Protein AF-A0A822C0V8-F1 (afdb_monomer_lite)

Sequence (165 aa):
SSKFQIILEHYISIQTTGNTDTFEVPISIYAKVCRKRLEKILQTGPKRGLKKPTFEEIELSKHTIHFPSMFGSTLEEVMAMQRTRFPEKRLPWIQTTLSEEVLKLNGAKTEGIFRVPGDLDSVNALKVKCDQWQLPSLEDAHLPASLLKLWYRELAEPLIPTMFY

Secondary structure (DSSP, 8-state):
-HHHHHHHHHHHHHHTTSTT--SS--HHHHHHHHHHHHHHHHHH--TTTTPPPPHHHHHHHHHHHHS--SSSS-HHHHHHHHTTT-TT-SS-HHHHHHHHHHHHTTTTTSTTTTTSPPPHHHHHHHHHHHHTT-----S-THHHHHHHHHHHHHSSS-SS-GGG-

pLDDT: mean 89.07, std 8.43, range [64.25, 98.62]

Foldseek 3Di:
DVVVVVVLLVVLVVLLPQPPQDPVHSSNLVSVVVNLVSVLCVVPPDPPPPDDDDPVRVVVVVVCSVQPALFLEAQVVQLVVCCVPCVPDPGRPLLVVLVVLLVVLVVVPDPCLQHDADDPVLLVVQSVQVSVVHHDDDNDSNSSNNNNVNRQVRHSAHPPHPVVD

Structure (mmCIF, N/CA/C/O backbone):
data_AF-A0A822C0V8-F1
#
_entry.id   AF-A0A822C0V8-F1
#
loop_
_atom_site.group_PDB
_atom_site.id
_atom_site.type_symbol
_atom_site.label_atom_id
_atom_site.label_alt_id
_atom_site.label_comp_id
_atom_site.label_asym_id
_atom_site.label_entity_id
_atom_site.label_seq_id
_atom_site.pdbx_PDB_ins_code
_atom_site.Cartn_x
_atom_site.Cartn_y
_atom_site.Cartn_z
_atom_site.occupancy
_atom_site.B_iso_or_equiv
_atom_site.auth_seq_id
_atom_site.auth_comp_id
_atom_site.auth_asym_id
_atom_site.auth_atom_id
_atom_site.pdbx_PDB_model_num
ATOM 1 N N . SER A 1 1 ? 13.494 20.521 -21.156 1.00 64.25 1 SER A N 1
ATOM 2 C CA . SER A 1 1 ? 13.667 20.737 -22.609 1.00 64.25 1 SER A CA 1
ATOM 3 C C . SER A 1 1 ? 12.893 19.657 -23.343 1.00 64.25 1 SER A C 1
ATOM 5 O O . SER A 1 1 ? 13.158 18.489 -23.088 1.00 64.25 1 SER A O 1
ATOM 7 N N . SER A 1 2 ? 11.940 20.017 -24.207 1.00 69.12 2 SER A N 1
ATOM 8 C CA . SER A 1 2 ? 11.088 19.063 -24.945 1.00 69.12 2 SER A CA 1
ATOM 9 C C . SER A 1 2 ? 11.893 18.079 -25.806 1.00 69.12 2 SER A C 1
ATOM 11 O O . SER A 1 2 ? 11.552 16.906 -25.889 1.00 69.12 2 SER A O 1
ATOM 13 N N . LYS A 1 3 ? 13.032 18.516 -26.362 1.00 77.44 3 LYS A N 1
ATOM 14 C CA . LYS A 1 3 ? 13.948 17.651 -27.126 1.00 77.44 3 LYS A CA 1
ATOM 15 C C . LYS A 1 3 ? 14.553 16.525 -26.280 1.00 77.44 3 LYS A C 1
ATOM 17 O O . LYS A 1 3 ? 14.687 15.410 -26.762 1.00 77.44 3 LYS A O 1
ATOM 22 N N . PHE A 1 4 ? 14.897 16.805 -25.020 1.00 78.56 4 PHE A N 1
ATOM 23 C CA . PHE A 1 4 ? 15.463 15.796 -24.117 1.00 78.56 4 PHE A CA 1
ATOM 24 C C . PHE A 1 4 ? 14.431 14.726 -23.743 1.00 78.56 4 PHE A C 1
ATOM 26 O O . PHE A 1 4 ? 14.767 13.549 -23.695 1.00 78.56 4 PHE A O 1
ATOM 33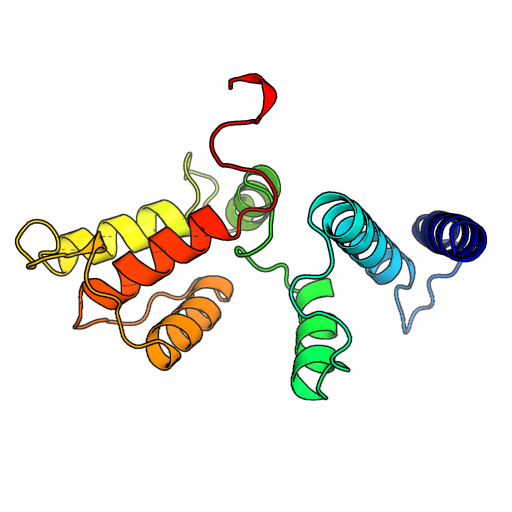 N N . GLN A 1 5 ? 13.175 15.129 -23.533 1.00 78.00 5 GLN A N 1
ATOM 34 C CA . GLN A 1 5 ? 12.084 14.201 -23.237 1.00 78.00 5 GLN A CA 1
ATOM 35 C C . GLN A 1 5 ? 11.868 13.200 -24.380 1.00 78.00 5 GLN A C 1
ATOM 37 O O . GLN A 1 5 ? 11.858 12.001 -24.130 1.00 78.00 5 GLN A O 1
ATOM 42 N N . ILE A 1 6 ? 11.784 13.679 -25.626 1.00 81.81 6 ILE A N 1
ATOM 43 C CA . ILE A 1 6 ? 11.590 12.821 -26.808 1.00 81.81 6 ILE A CA 1
ATOM 44 C C . ILE A 1 6 ? 12.739 11.815 -26.955 1.00 81.81 6 ILE A C 1
ATOM 46 O O . ILE A 1 6 ? 12.509 10.635 -27.211 1.00 81.81 6 ILE A O 1
ATOM 50 N N . ILE A 1 7 ? 13.983 12.266 -26.761 1.00 85.75 7 ILE A N 1
ATOM 51 C CA . ILE A 1 7 ? 15.164 11.393 -26.821 1.00 85.75 7 ILE A CA 1
ATOM 52 C C . ILE A 1 7 ? 15.101 10.322 -25.727 1.00 85.75 7 ILE A C 1
ATOM 54 O O . ILE A 1 7 ? 15.368 9.153 -25.997 1.00 85.75 7 ILE A O 1
ATOM 58 N N . LEU A 1 8 ? 14.733 10.709 -24.503 1.00 83.12 8 LEU A N 1
ATOM 59 C CA . LEU A 1 8 ? 14.639 9.796 -23.368 1.00 83.12 8 LEU A CA 1
ATOM 60 C C . LEU A 1 8 ? 13.537 8.746 -23.566 1.00 83.12 8 LEU A C 1
ATOM 62 O O . LEU A 1 8 ? 13.788 7.560 -23.361 1.00 83.12 8 LEU A O 1
ATOM 66 N N . GLU A 1 9 ? 12.341 9.159 -23.989 1.00 83.88 9 GLU A N 1
ATOM 67 C CA . GLU A 1 9 ? 11.224 8.253 -24.285 1.00 83.88 9 GLU A CA 1
ATOM 68 C C . GLU A 1 9 ? 11.586 7.265 -25.397 1.00 83.88 9 GLU A C 1
ATOM 70 O O . GLU A 1 9 ? 11.377 6.059 -25.249 1.00 83.88 9 GLU A O 1
ATOM 75 N N . HIS A 1 10 ? 12.192 7.756 -26.483 1.00 85.19 10 HIS A N 1
ATOM 76 C CA . HIS A 1 10 ? 12.639 6.918 -27.590 1.00 85.19 10 HIS A CA 1
ATOM 77 C C . HIS A 1 10 ? 13.697 5.901 -27.148 1.00 85.19 10 HIS A C 1
ATOM 79 O O . HIS A 1 10 ? 13.578 4.713 -27.451 1.00 85.19 10 HIS A O 1
ATOM 85 N N . TYR A 1 11 ? 14.695 6.348 -26.379 1.00 84.50 11 TYR A N 1
ATOM 86 C CA . TYR A 1 11 ? 15.733 5.474 -25.845 1.00 84.50 11 TYR A CA 1
ATOM 87 C C . TYR A 1 11 ? 15.139 4.374 -24.960 1.00 84.50 11 TYR A C 1
ATOM 89 O O . TYR A 1 11 ? 15.406 3.198 -25.190 1.00 84.50 11 TYR A O 1
ATOM 97 N N . ILE A 1 12 ? 14.287 4.732 -23.993 1.00 83.56 12 ILE A N 1
ATOM 98 C CA . ILE A 1 12 ? 13.641 3.753 -23.109 1.00 83.56 12 ILE A CA 1
ATOM 99 C C . ILE A 1 12 ? 12.803 2.767 -23.929 1.00 83.56 12 ILE A C 1
ATOM 101 O O . ILE A 1 12 ? 12.871 1.565 -23.680 1.00 83.56 12 ILE A O 1
ATOM 105 N N . SER A 1 13 ? 12.054 3.255 -24.921 1.00 82.62 13 SER A N 1
ATOM 106 C CA . SER A 1 13 ? 11.199 2.429 -25.778 1.00 82.62 13 SER A CA 1
ATOM 107 C C . SER A 1 13 ? 11.989 1.340 -26.509 1.00 82.62 13 SER A C 1
ATOM 109 O O . SER A 1 13 ? 11.632 0.164 -26.411 1.00 82.62 13 SER A O 1
ATOM 111 N N . ILE A 1 14 ? 13.118 1.688 -27.140 1.00 84.12 14 ILE A N 1
ATOM 112 C CA . I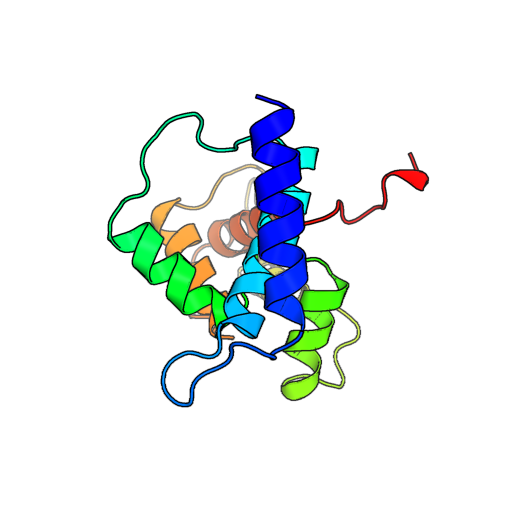LE A 1 14 ? 13.986 0.720 -27.837 1.00 84.12 14 ILE A CA 1
ATOM 113 C C . ILE A 1 14 ? 14.429 -0.405 -26.894 1.00 84.12 14 ILE A C 1
ATOM 115 O O . ILE A 1 14 ? 14.368 -1.585 -27.246 1.00 84.12 14 ILE A O 1
ATOM 119 N N . GLN A 1 15 ? 14.824 -0.042 -25.674 1.00 81.50 15 GLN A N 1
ATOM 120 C CA . GLN A 1 15 ? 15.372 -0.974 -24.688 1.00 81.50 15 GLN A CA 1
ATOM 121 C C . GLN A 1 15 ? 14.311 -1.920 -24.094 1.00 81.50 15 GLN A C 1
ATOM 123 O O . GLN A 1 15 ? 14.659 -2.920 -23.478 1.00 81.50 15 GLN A O 1
ATOM 128 N N . THR A 1 16 ? 13.008 -1.674 -24.297 1.00 80.25 16 THR A N 1
ATOM 129 C CA . THR A 1 16 ? 11.949 -2.572 -23.788 1.00 80.25 16 THR A CA 1
ATOM 130 C C . THR A 1 16 ? 11.840 -3.909 -24.529 1.00 80.25 16 THR A C 1
ATOM 132 O O . THR A 1 16 ? 11.219 -4.839 -24.006 1.00 80.25 16 THR A O 1
ATOM 135 N N . THR A 1 17 ? 12.430 -4.010 -25.723 1.00 76.19 17 THR A N 1
ATOM 136 C CA . THR A 1 17 ? 12.307 -5.165 -26.631 1.00 76.19 17 THR A CA 1
ATOM 137 C C . THR A 1 17 ? 13.168 -6.369 -26.239 1.00 76.19 17 THR A C 1
ATOM 139 O O . THR A 1 17 ? 12.952 -7.452 -26.771 1.00 76.19 17 THR A O 1
ATOM 142 N N . GLY A 1 18 ? 14.100 -6.216 -25.289 1.00 72.50 18 GLY A N 1
ATOM 143 C CA . GLY A 1 18 ? 14.956 -7.310 -24.804 1.00 72.50 18 GLY A CA 1
ATOM 144 C C . GLY A 1 18 ? 16.190 -7.593 -25.659 1.00 72.50 18 GLY A C 1
ATOM 145 O O . GLY A 1 18 ? 17.034 -8.382 -25.256 1.00 72.50 18 GLY A O 1
ATOM 146 N N . ASN A 1 19 ? 16.356 -6.909 -26.796 1.00 75.00 19 ASN A N 1
ATOM 147 C CA . ASN A 1 19 ? 17.497 -7.103 -27.704 1.00 75.00 19 ASN A CA 1
ATOM 148 C C . ASN A 1 19 ? 18.867 -6.768 -27.081 1.00 75.00 19 ASN A C 1
ATOM 150 O O . ASN A 1 19 ? 19.901 -7.110 -27.646 1.00 75.00 19 ASN A O 1
ATOM 154 N N . THR A 1 20 ? 18.876 -6.068 -25.951 1.00 77.94 20 THR A N 1
ATOM 155 C CA . THR A 1 20 ? 20.067 -5.626 -25.214 1.00 77.94 20 THR A CA 1
ATOM 156 C C . THR A 1 20 ? 20.201 -6.301 -23.852 1.00 77.94 20 THR A C 1
ATOM 158 O O . THR A 1 20 ? 21.102 -5.950 -23.090 1.00 77.94 20 THR A O 1
ATOM 161 N N . ASP A 1 21 ? 19.325 -7.255 -23.530 1.00 80.00 21 ASP A N 1
ATOM 162 C CA . ASP A 1 21 ? 19.397 -7.978 -22.267 1.00 80.00 21 ASP A CA 1
ATOM 163 C C . ASP A 1 21 ? 20.680 -8.810 -22.221 1.00 80.00 21 ASP A C 1
ATOM 165 O O . ASP A 1 21 ? 21.005 -9.553 -23.149 1.00 80.00 21 ASP A O 1
ATOM 169 N N . THR A 1 22 ? 21.418 -8.690 -21.122 1.00 79.06 22 THR A N 1
ATOM 170 C CA . THR A 1 22 ? 22.565 -9.550 -20.834 1.00 79.06 22 THR A CA 1
ATOM 171 C C . THR A 1 22 ? 22.186 -10.552 -19.750 1.00 79.06 22 THR A C 1
ATOM 173 O O . THR A 1 22 ? 21.232 -10.345 -18.999 1.00 79.06 22 THR A O 1
ATOM 176 N N . PHE A 1 23 ? 22.951 -11.642 -19.632 1.00 69.44 23 PHE A N 1
ATOM 177 C CA . PHE A 1 23 ? 22.753 -12.628 -18.560 1.00 69.44 23 PHE A CA 1
ATOM 178 C C . PHE A 1 23 ? 22.870 -12.020 -17.152 1.00 69.44 23 PHE A C 1
ATOM 180 O O . PHE A 1 23 ? 22.273 -12.540 -16.215 1.00 69.44 23 PHE A O 1
ATOM 187 N N . GLU A 1 24 ? 23.613 -10.921 -17.002 1.00 73.50 24 GLU A N 1
ATOM 188 C CA . GLU A 1 24 ? 23.825 -10.248 -15.718 1.00 73.50 24 GLU A CA 1
ATOM 189 C C . GLU A 1 24 ? 22.794 -9.145 -15.440 1.00 73.50 24 GLU A C 1
ATOM 191 O O . GLU A 1 24 ? 22.469 -8.892 -14.281 1.00 73.50 24 GLU A O 1
ATOM 196 N N . VAL A 1 25 ? 22.272 -8.478 -16.479 1.00 77.00 25 VAL A N 1
ATOM 197 C CA . VAL A 1 25 ? 21.362 -7.337 -16.326 1.00 77.00 25 VAL A CA 1
ATOM 198 C C . VAL A 1 25 ? 20.227 -7.408 -17.357 1.00 77.00 25 VAL A C 1
ATOM 200 O O . VAL A 1 25 ? 20.445 -7.133 -18.540 1.00 77.00 25 VAL A O 1
ATOM 203 N N . PRO A 1 26 ? 18.984 -7.694 -16.928 1.00 80.75 26 PRO A N 1
ATOM 204 C CA . PRO A 1 26 ? 17.826 -7.696 -17.817 1.00 80.75 26 PRO A CA 1
ATOM 205 C C . PRO A 1 26 ? 17.338 -6.259 -18.064 1.00 80.75 26 PRO A C 1
ATOM 207 O O . PRO A 1 26 ? 16.361 -5.805 -17.459 1.00 80.75 26 PRO A O 1
ATOM 210 N N . ILE A 1 27 ? 18.044 -5.519 -18.928 1.00 84.62 27 ILE A N 1
ATOM 211 C CA . ILE A 1 27 ? 17.811 -4.097 -19.250 1.00 84.62 27 ILE A CA 1
ATOM 212 C C . ILE A 1 27 ? 16.342 -3.820 -19.597 1.00 84.62 27 ILE A C 1
ATOM 214 O O . ILE A 1 27 ? 15.788 -2.795 -19.193 1.00 84.62 27 ILE A O 1
ATOM 218 N N . SER A 1 28 ? 15.670 -4.745 -20.273 1.00 85.00 28 SER A N 1
ATOM 219 C CA . SER A 1 28 ? 14.275 -4.626 -20.681 1.00 85.00 28 SER A CA 1
ATOM 220 C C . SER A 1 28 ? 13.303 -4.502 -19.512 1.00 85.00 28 SER A C 1
ATOM 222 O O . SER A 1 28 ? 12.311 -3.776 -19.618 1.00 85.00 28 SER A O 1
ATOM 224 N N . ILE A 1 29 ? 13.584 -5.146 -18.375 1.00 84.12 29 ILE A N 1
ATOM 225 C CA . ILE A 1 29 ? 12.768 -5.032 -17.160 1.00 84.12 29 ILE A CA 1
ATOM 226 C C . ILE A 1 29 ? 12.896 -3.615 -16.596 1.00 84.12 29 ILE A C 1
ATOM 228 O O . ILE A 1 29 ? 11.884 -2.955 -16.345 1.00 84.12 29 ILE A O 1
ATOM 232 N N . TYR A 1 30 ? 14.129 -3.113 -16.484 1.00 86.50 30 TYR A N 1
ATOM 233 C CA . TYR A 1 30 ? 14.393 -1.740 -16.056 1.00 86.50 30 TYR A CA 1
ATOM 234 C C . TYR A 1 30 ? 13.717 -0.739 -16.994 1.00 86.50 30 TYR A C 1
ATOM 236 O O . TYR A 1 30 ? 13.007 0.151 -16.530 1.00 86.50 30 TYR A O 1
ATOM 244 N N . ALA A 1 31 ? 13.865 -0.912 -18.309 1.00 86.94 31 ALA A N 1
ATOM 245 C CA . ALA A 1 31 ? 13.265 -0.041 -19.312 1.00 86.94 31 ALA A CA 1
ATOM 246 C C . ALA A 1 31 ? 11.732 -0.006 -19.202 1.00 86.94 31 ALA A C 1
ATOM 248 O O . ALA A 1 31 ? 11.140 1.074 -19.199 1.00 86.94 31 ALA A O 1
ATOM 249 N N . LYS A 1 32 ? 11.076 -1.162 -19.031 1.00 85.50 32 LYS A N 1
ATOM 250 C CA . LYS A 1 32 ? 9.615 -1.247 -18.851 1.00 85.50 32 LYS A CA 1
ATOM 251 C C . LYS A 1 32 ? 9.148 -0.495 -17.605 1.00 85.50 32 LYS A C 1
ATOM 253 O O . LYS A 1 32 ? 8.175 0.256 -17.682 1.00 85.50 32 LYS A O 1
ATOM 258 N N . VAL A 1 33 ? 9.836 -0.662 -16.474 1.00 84.94 33 VAL A N 1
ATOM 259 C CA . VAL A 1 33 ? 9.484 0.031 -15.224 1.00 84.94 33 VAL A CA 1
ATOM 260 C C . VAL A 1 33 ? 9.759 1.533 -15.327 1.00 84.94 33 VAL A C 1
ATOM 262 O O . VAL A 1 33 ? 8.909 2.341 -14.950 1.00 84.94 33 VAL A O 1
ATOM 265 N N . CYS A 1 34 ? 10.907 1.928 -15.882 1.00 87.50 34 CYS A N 1
ATOM 266 C CA . CYS A 1 34 ? 11.262 3.329 -16.104 1.00 87.50 34 CYS A CA 1
ATOM 267 C C . CYS A 1 34 ? 10.259 4.033 -17.021 1.00 87.50 34 CYS A C 1
ATOM 269 O O . CYS A 1 34 ? 9.867 5.156 -16.714 1.00 87.50 34 CYS A O 1
ATOM 271 N N . ARG A 1 35 ? 9.792 3.369 -18.087 1.00 87.19 35 ARG A N 1
ATOM 272 C CA . ARG A 1 35 ? 8.758 3.904 -18.982 1.00 87.19 35 ARG A CA 1
ATOM 273 C C . ARG A 1 35 ? 7.479 4.243 -18.222 1.00 87.19 35 ARG A C 1
ATOM 275 O O . ARG A 1 35 ? 7.034 5.383 -18.270 1.00 87.19 35 ARG A O 1
ATOM 282 N N . LYS A 1 36 ? 6.947 3.287 -17.454 1.00 83.19 36 LYS A N 1
ATOM 283 C CA . LYS A 1 36 ? 5.735 3.492 -16.642 1.00 83.19 36 LYS A CA 1
ATOM 284 C C . LYS A 1 36 ? 5.897 4.632 -15.635 1.00 83.19 36 LYS A C 1
ATOM 286 O O . LYS A 1 36 ? 5.020 5.479 -15.483 1.00 83.19 36 LYS A O 1
ATOM 291 N N . ARG A 1 37 ? 7.035 4.675 -14.933 1.00 85.50 37 ARG A N 1
ATOM 292 C CA . ARG A 1 37 ? 7.329 5.743 -13.963 1.00 85.50 37 ARG A CA 1
ATOM 293 C C . ARG A 1 37 ? 7.427 7.109 -14.641 1.00 85.50 37 ARG A C 1
ATOM 295 O O . ARG A 1 37 ? 6.936 8.085 -14.080 1.00 85.50 37 ARG A O 1
ATOM 302 N N . LEU A 1 38 ? 8.034 7.173 -15.826 1.00 85.06 38 LEU A N 1
ATOM 303 C CA . LEU A 1 38 ? 8.132 8.394 -16.618 1.00 85.06 38 LEU A CA 1
ATOM 304 C C . LEU A 1 38 ? 6.745 8.880 -17.053 1.00 85.06 38 LEU A C 1
ATOM 306 O O . LEU A 1 38 ? 6.416 10.026 -16.772 1.00 85.06 38 LEU A O 1
ATOM 310 N N . GLU A 1 39 ? 5.915 8.009 -17.637 1.00 83.69 39 GLU A N 1
ATOM 311 C CA . GLU A 1 39 ? 4.525 8.315 -18.021 1.00 83.69 39 GLU A CA 1
ATOM 312 C C . GLU A 1 39 ? 3.741 8.911 -16.839 1.00 83.69 39 GLU A C 1
ATOM 314 O O . GLU A 1 39 ? 3.115 9.964 -16.963 1.00 83.69 39 GLU A O 1
ATOM 319 N N . LYS A 1 40 ? 3.869 8.309 -15.650 1.00 78.25 40 LYS A N 1
ATOM 320 C CA . LYS A 1 40 ? 3.229 8.810 -14.428 1.00 78.25 40 LYS A CA 1
ATOM 321 C C . LYS A 1 40 ? 3.739 10.193 -14.012 1.00 78.25 40 LYS A C 1
ATOM 323 O O . LYS A 1 40 ? 2.943 11.070 -13.687 1.00 78.25 40 LYS A O 1
ATOM 328 N N . ILE A 1 41 ? 5.056 10.410 -14.015 1.00 81.75 41 ILE A N 1
ATOM 329 C CA . ILE A 1 41 ? 5.654 11.708 -13.654 1.00 81.75 41 ILE A CA 1
ATOM 330 C C . ILE A 1 41 ? 5.238 12.801 -14.644 1.00 81.75 41 ILE A C 1
ATOM 332 O O . ILE A 1 41 ? 5.031 13.939 -14.228 1.00 81.75 41 ILE A O 1
ATOM 336 N N . LEU A 1 42 ? 5.087 12.469 -15.928 1.00 82.56 42 LEU A N 1
ATOM 337 C CA . LEU A 1 42 ? 4.617 13.409 -16.945 1.00 82.56 42 LEU A CA 1
ATOM 338 C C . LEU A 1 42 ? 3.170 13.854 -16.699 1.00 82.56 42 LEU A C 1
ATOM 340 O O . LEU A 1 42 ? 2.843 15.004 -16.978 1.00 82.56 42 LEU A O 1
ATOM 344 N N . GLN A 1 43 ? 2.329 12.986 -16.132 1.00 78.38 43 GLN A N 1
ATOM 345 C CA . GLN A 1 43 ? 0.948 13.323 -15.777 1.00 78.38 43 GLN A CA 1
ATOM 346 C C . GLN A 1 43 ? 0.843 14.073 -14.442 1.00 78.38 43 GLN A C 1
ATOM 348 O O . GLN A 1 43 ? 0.135 15.072 -14.347 1.00 78.38 43 GLN A O 1
ATOM 353 N N . THR A 1 44 ? 1.532 13.606 -13.395 1.00 75.81 44 THR A N 1
ATOM 354 C CA . THR A 1 44 ? 1.358 14.141 -12.029 1.00 75.81 44 THR A CA 1
ATOM 355 C C . THR A 1 44 ? 2.347 15.242 -11.655 1.00 75.81 44 THR A C 1
ATOM 357 O O . THR A 1 44 ? 2.233 15.838 -10.586 1.00 75.81 44 THR A O 1
ATOM 360 N N . GLY A 1 45 ? 3.365 15.471 -12.483 1.00 75.44 45 GLY A N 1
ATOM 361 C CA . GLY A 1 45 ? 4.499 16.324 -12.153 1.00 75.44 45 GLY A CA 1
ATOM 362 C C . GLY A 1 45 ? 5.450 15.714 -11.106 1.00 75.44 45 GLY A C 1
ATOM 363 O O . GLY A 1 45 ? 5.184 14.656 -10.517 1.00 75.44 45 GLY A O 1
ATOM 364 N N . PRO A 1 46 ? 6.604 16.365 -10.863 1.00 70.62 46 PRO A N 1
ATOM 365 C CA . PRO A 1 46 ? 7.611 15.885 -9.923 1.00 70.62 46 PRO A CA 1
ATOM 366 C C . PRO A 1 46 ? 7.153 16.071 -8.470 1.00 70.62 46 PRO A C 1
ATOM 368 O O . PRO A 1 46 ? 7.209 17.170 -7.922 1.00 70.62 46 PRO A O 1
ATOM 371 N N . LYS A 1 47 ? 6.787 14.973 -7.797 1.00 66.50 47 LYS A N 1
ATOM 372 C CA . LYS A 1 47 ? 6.318 14.996 -6.395 1.00 66.50 47 LYS A CA 1
ATOM 373 C C . LYS A 1 47 ? 7.337 15.542 -5.378 1.00 66.50 47 LYS A C 1
ATOM 375 O O . LYS A 1 47 ? 6.943 15.921 -4.283 1.00 66.50 47 LYS A O 1
ATOM 380 N N . ARG A 1 48 ? 8.640 15.554 -5.700 1.00 65.75 48 ARG A N 1
ATOM 381 C CA . ARG A 1 48 ? 9.733 15.946 -4.776 1.00 65.75 48 ARG A CA 1
ATOM 382 C C . ARG A 1 48 ? 10.601 17.106 -5.275 1.00 65.75 48 ARG A C 1
ATOM 384 O O . ARG A 1 48 ? 11.670 17.358 -4.717 1.00 65.75 48 ARG A O 1
ATOM 391 N N . GLY A 1 49 ? 10.150 17.821 -6.307 1.00 68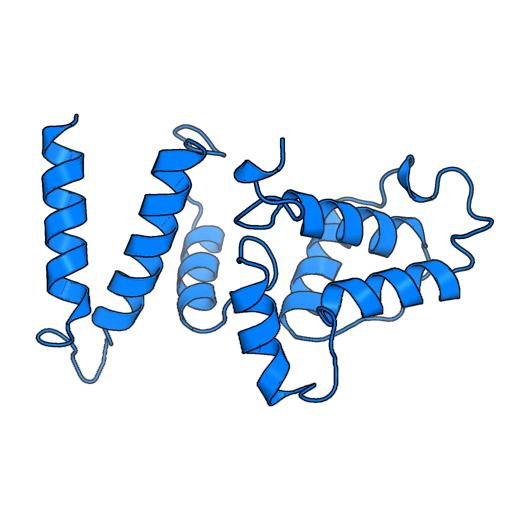.75 49 GLY A N 1
ATOM 392 C CA . GLY A 1 49 ? 10.908 18.932 -6.886 1.00 68.75 49 GLY A CA 1
ATOM 393 C C . GLY A 1 49 ? 12.302 18.509 -7.371 1.00 68.75 49 GLY A C 1
ATOM 394 O O . GLY A 1 49 ? 12.474 17.415 -7.900 1.00 68.75 49 GLY A O 1
ATOM 395 N N . LEU A 1 50 ? 13.302 19.376 -7.187 1.00 74.88 50 LEU A N 1
ATOM 396 C CA . LEU A 1 50 ? 14.676 19.195 -7.687 1.00 74.88 50 LEU A CA 1
ATOM 397 C C . LEU A 1 50 ? 15.617 18.464 -6.707 1.00 74.88 50 LEU A C 1
ATOM 399 O O . LEU A 1 50 ? 16.836 18.479 -6.890 1.00 74.88 50 LEU A O 1
ATOM 403 N N . LYS A 1 51 ? 15.088 17.852 -5.638 1.00 81.06 51 LYS A N 1
ATOM 404 C CA . LYS A 1 51 ? 15.920 17.170 -4.637 1.00 81.06 51 LYS A CA 1
ATOM 405 C C . LYS A 1 51 ? 16.536 15.904 -5.244 1.00 81.06 51 LYS A C 1
ATOM 407 O O . LYS A 1 51 ? 15.824 15.067 -5.792 1.00 81.06 51 LYS A O 1
ATOM 412 N N . LYS A 1 52 ? 17.860 15.761 -5.125 1.00 83.81 52 LYS A N 1
ATOM 413 C CA . LYS A 1 52 ? 18.572 14.553 -5.568 1.00 83.81 52 LYS A CA 1
ATOM 414 C C . LYS A 1 52 ? 18.134 13.340 -4.729 1.00 83.81 52 LYS A C 1
ATOM 416 O O . LYS A 1 52 ? 17.952 13.509 -3.520 1.00 83.81 52 LYS A O 1
ATOM 421 N N . PRO A 1 53 ? 17.982 12.152 -5.343 1.00 83.50 53 PRO A N 1
ATOM 422 C CA . PRO A 1 53 ? 17.629 10.941 -4.614 1.00 83.50 53 PRO A CA 1
ATOM 423 C C . PRO A 1 53 ? 18.740 10.546 -3.636 1.00 83.50 53 PRO A C 1
ATOM 425 O O . PRO A 1 53 ? 19.927 10.702 -3.940 1.00 83.50 53 PRO A O 1
ATOM 428 N N . THR A 1 54 ? 18.357 10.048 -2.462 1.00 86.81 54 THR A N 1
ATOM 429 C CA . THR A 1 54 ? 19.299 9.486 -1.484 1.00 86.81 54 THR A CA 1
ATOM 430 C C . THR A 1 54 ? 19.752 8.087 -1.907 1.00 86.81 54 THR A C 1
ATOM 432 O O . THR A 1 54 ? 19.143 7.451 -2.767 1.00 86.81 54 THR A O 1
ATOM 435 N N . PHE A 1 55 ? 20.827 7.582 -1.295 1.00 87.00 55 PHE A N 1
ATOM 436 C CA . PHE A 1 55 ? 21.295 6.216 -1.545 1.00 87.00 55 PHE A CA 1
ATOM 437 C C . PHE A 1 55 ? 20.207 5.173 -1.243 1.00 87.00 55 PHE A C 1
ATOM 439 O O . PHE A 1 55 ? 19.938 4.301 -2.063 1.00 87.00 55 PHE A O 1
ATOM 446 N N . GLU A 1 56 ? 19.513 5.324 -0.116 1.00 80.44 56 GLU A N 1
ATOM 447 C CA . GLU A 1 56 ? 18.399 4.457 0.287 1.00 80.44 56 GLU A CA 1
ATOM 448 C C . GLU A 1 56 ? 17.263 4.450 -0.745 1.00 80.44 56 GLU A C 1
ATOM 450 O O . GLU A 1 56 ? 16.706 3.400 -1.058 1.00 80.44 56 GLU A O 1
ATOM 455 N N . GLU A 1 57 ? 16.945 5.606 -1.331 1.00 77.81 57 GLU A N 1
ATOM 456 C CA . GLU A 1 57 ? 15.918 5.724 -2.371 1.00 77.81 57 GLU A CA 1
ATOM 457 C C . GLU A 1 57 ? 16.334 5.044 -3.676 1.00 77.81 57 GLU A C 1
ATOM 459 O O . GLU A 1 57 ? 15.496 4.456 -4.363 1.00 77.81 57 GLU A O 1
ATOM 464 N N . ILE A 1 58 ? 17.621 5.105 -4.021 1.00 85.94 58 ILE A N 1
ATOM 465 C CA . ILE A 1 58 ? 18.168 4.405 -5.186 1.00 85.94 58 ILE A CA 1
ATOM 466 C C . ILE A 1 58 ? 18.061 2.893 -4.979 1.00 85.94 58 ILE A C 1
ATOM 468 O O . ILE A 1 58 ? 17.572 2.195 -5.868 1.00 85.94 58 ILE A O 1
ATOM 472 N N . GLU A 1 59 ? 18.457 2.392 -3.811 1.00 85.75 59 GLU A N 1
ATOM 473 C CA . GLU A 1 59 ? 18.370 0.964 -3.496 1.00 85.75 59 GLU A CA 1
ATOM 474 C C . GLU A 1 59 ? 16.915 0.479 -3.452 1.00 85.75 59 GLU A C 1
ATOM 476 O O . GLU A 1 59 ? 16.577 -0.527 -4.080 1.00 85.75 59 GLU A O 1
ATOM 481 N N . LEU A 1 60 ? 16.006 1.247 -2.842 1.00 81.31 60 LEU A N 1
ATOM 482 C CA . LEU A 1 60 ? 14.572 0.951 -2.865 1.00 81.31 60 LEU A CA 1
ATOM 483 C C . LEU A 1 60 ? 14.009 0.956 -4.297 1.00 81.31 60 LEU A C 1
ATOM 485 O O . LEU A 1 60 ? 13.204 0.099 -4.670 1.00 81.31 60 LEU A O 1
ATOM 489 N N . SER A 1 61 ? 14.442 1.903 -5.130 1.00 82.81 61 SER A N 1
ATOM 490 C CA . SER A 1 61 ? 14.036 1.990 -6.534 1.00 82.81 61 SER A CA 1
ATOM 491 C C . SER A 1 61 ? 14.475 0.760 -7.331 1.00 82.81 61 SER A C 1
ATOM 493 O O . SER A 1 61 ? 13.678 0.250 -8.114 1.00 82.81 61 SER A O 1
ATOM 495 N N . LYS A 1 62 ? 15.695 0.254 -7.105 1.00 84.94 62 LYS A N 1
ATOM 496 C CA . LYS A 1 62 ? 16.184 -0.994 -7.715 1.00 84.94 62 LYS A CA 1
ATOM 497 C C . LYS A 1 62 ? 15.395 -2.203 -7.223 1.00 84.94 62 LYS A C 1
ATOM 499 O O . LYS A 1 62 ? 14.959 -3.014 -8.032 1.00 84.94 62 LYS A O 1
ATOM 504 N N . HIS A 1 63 ? 15.158 -2.299 -5.916 1.00 84.56 63 HIS A N 1
ATOM 505 C CA . HIS A 1 63 ? 14.395 -3.397 -5.328 1.00 84.56 63 HIS A CA 1
ATOM 506 C C . HIS A 1 63 ? 12.974 -3.470 -5.910 1.00 84.56 63 HIS A C 1
ATOM 508 O O . HIS A 1 63 ? 12.508 -4.527 -6.329 1.00 84.56 63 HIS A O 1
AT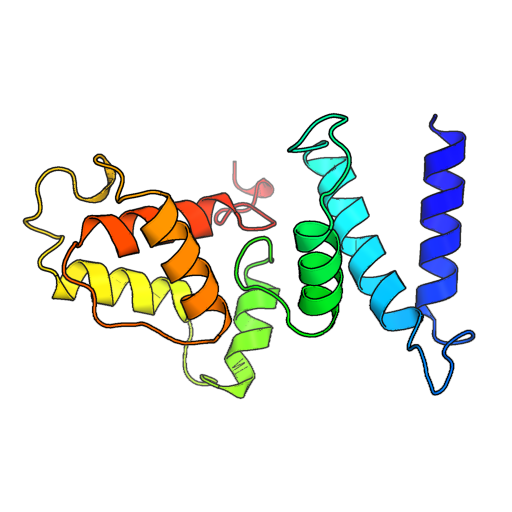OM 514 N N . THR A 1 64 ? 12.303 -2.323 -6.023 1.00 83.94 64 THR A N 1
ATOM 515 C CA . THR A 1 64 ? 10.916 -2.239 -6.513 1.00 83.94 64 THR A CA 1
ATOM 516 C C . THR A 1 64 ? 10.737 -2.552 -8.001 1.00 83.94 64 THR A C 1
ATOM 518 O O . THR A 1 64 ? 9.606 -2.721 -8.451 1.00 83.94 64 THR A O 1
ATOM 521 N N . ILE A 1 65 ? 11.823 -2.652 -8.775 1.00 84.50 65 ILE A N 1
ATOM 522 C CA . ILE A 1 65 ? 11.777 -3.141 -10.164 1.00 84.50 65 ILE A CA 1
ATOM 523 C C . ILE A 1 65 ? 11.462 -4.640 -10.196 1.00 84.50 65 ILE A C 1
ATOM 525 O O . ILE A 1 65 ? 10.716 -5.088 -11.064 1.00 84.50 65 ILE A O 1
ATOM 529 N N . HIS A 1 66 ? 11.991 -5.397 -9.233 1.00 82.12 66 HIS A N 1
ATOM 530 C CA . HIS A 1 66 ? 11.778 -6.841 -9.116 1.00 82.12 66 HIS A CA 1
ATOM 531 C C . HIS A 1 66 ? 10.636 -7.196 -8.162 1.00 82.12 66 HIS A C 1
ATOM 533 O O . HIS A 1 66 ? 9.985 -8.224 -8.336 1.00 82.12 66 HIS A O 1
ATOM 539 N N . PHE A 1 67 ? 10.373 -6.332 -7.182 1.00 83.06 67 PHE A N 1
ATOM 540 C CA . PHE A 1 67 ? 9.333 -6.510 -6.175 1.00 83.06 67 PHE A CA 1
ATOM 541 C C . PHE A 1 67 ? 8.352 -5.335 -6.239 1.00 83.06 67 PHE A C 1
ATOM 543 O O . PHE A 1 67 ? 8.535 -4.343 -5.528 1.00 83.06 67 PHE A O 1
ATOM 550 N N . PRO A 1 68 ? 7.335 -5.410 -7.117 1.00 84.00 68 PRO A N 1
ATOM 551 C CA . PRO A 1 68 ? 6.345 -4.353 -7.255 1.00 84.00 68 PRO A CA 1
ATOM 552 C C . PRO A 1 68 ? 5.683 -4.036 -5.910 1.00 84.00 68 PRO A C 1
ATOM 554 O O . PRO A 1 68 ? 5.362 -4.942 -5.141 1.00 84.00 68 PRO A O 1
ATOM 557 N N . SER A 1 69 ? 5.478 -2.749 -5.638 1.00 90.81 69 SER A N 1
ATOM 558 C CA . SER A 1 69 ? 4.769 -2.275 -4.445 1.00 90.81 69 SER A CA 1
ATOM 559 C C . SER A 1 69 ? 3.265 -2.248 -4.707 1.00 90.81 69 SER A C 1
ATOM 561 O O . SER A 1 69 ? 2.826 -1.984 -5.828 1.00 90.81 69 SER A O 1
ATOM 563 N N . MET A 1 70 ? 2.453 -2.478 -3.678 1.00 94.50 70 MET A N 1
ATOM 564 C CA . MET A 1 70 ? 1.008 -2.247 -3.749 1.00 94.50 70 MET A CA 1
ATOM 565 C C . MET A 1 70 ? 0.652 -0.756 -3.700 1.00 94.50 70 MET A C 1
ATOM 567 O O . MET A 1 70 ? -0.473 -0.380 -4.027 1.00 94.50 70 MET A O 1
ATOM 571 N N . PHE A 1 71 ? 1.597 0.097 -3.306 1.00 93.44 71 PHE A N 1
ATOM 572 C CA . PHE A 1 71 ? 1.455 1.546 -3.264 1.00 93.44 71 PHE A CA 1
ATOM 573 C C . PHE A 1 71 ? 2.013 2.168 -4.537 1.00 93.44 71 PHE A C 1
ATOM 575 O O . PHE A 1 71 ? 3.064 1.768 -5.034 1.00 93.44 71 PHE A O 1
ATOM 582 N N . GLY A 1 72 ? 1.347 3.192 -5.069 1.00 89.75 72 GLY A N 1
ATOM 583 C CA . GLY A 1 72 ? 1.804 3.798 -6.319 1.00 89.75 72 GLY A CA 1
ATOM 584 C C . GLY A 1 72 ? 1.417 3.026 -7.581 1.00 89.75 72 GLY A C 1
ATOM 585 O O . GLY A 1 72 ? 1.678 3.554 -8.663 1.00 89.75 72 GLY A O 1
ATOM 586 N N . SER A 1 73 ? 0.810 1.847 -7.457 1.00 91.56 73 SER A N 1
ATOM 587 C CA . SER A 1 73 ? 0.420 0.962 -8.564 1.00 91.56 73 SER A CA 1
ATOM 588 C C . SER A 1 73 ? -1.040 1.173 -8.970 1.00 91.56 73 SER A C 1
ATOM 590 O O . SER A 1 73 ? -1.812 1.787 -8.223 1.00 91.56 73 SER A O 1
ATOM 592 N N . THR A 1 74 ? -1.428 0.710 -10.161 1.00 91.50 74 THR A N 1
ATOM 593 C CA . THR A 1 74 ? -2.852 0.688 -10.545 1.00 91.50 74 THR A CA 1
ATOM 594 C C . THR A 1 74 ? -3.590 -0.417 -9.785 1.00 91.50 74 THR A C 1
ATOM 596 O O . THR A 1 74 ? -2.972 -1.344 -9.249 1.00 91.50 74 THR A O 1
ATOM 599 N N . LEU A 1 75 ? -4.923 -0.357 -9.739 1.00 93.94 75 LEU A N 1
ATOM 600 C CA . LEU A 1 75 ? -5.710 -1.427 -9.120 1.00 93.94 75 LEU A CA 1
ATOM 601 C C . LEU A 1 75 ? -5.523 -2.756 -9.855 1.00 93.94 75 LEU A C 1
ATOM 603 O O . LEU A 1 75 ? -5.407 -3.798 -9.217 1.00 93.94 75 LEU A O 1
ATOM 607 N N . GLU A 1 76 ? -5.424 -2.728 -11.180 1.00 93.31 76 GLU A N 1
ATOM 608 C CA . GLU A 1 76 ? -5.186 -3.898 -12.026 1.00 93.31 76 GLU A CA 1
ATOM 609 C C . GLU A 1 76 ? -3.843 -4.550 -11.698 1.00 93.31 76 GLU A C 1
ATOM 611 O O . GLU A 1 76 ? -3.762 -5.776 -11.636 1.00 93.31 76 GLU A O 1
ATOM 616 N N . GLU A 1 77 ? -2.800 -3.749 -11.462 1.00 92.56 77 GLU A N 1
ATOM 617 C CA . GLU A 1 77 ? -1.480 -4.231 -11.055 1.00 92.56 77 GLU A CA 1
ATOM 618 C C . GLU A 1 77 ? -1.526 -4.863 -9.662 1.00 92.56 77 GLU A C 1
ATOM 620 O O . GLU A 1 77 ? -1.049 -5.985 -9.493 1.00 92.56 77 GLU A O 1
ATOM 625 N N . VAL A 1 78 ? -2.167 -4.207 -8.688 1.00 95.38 78 VAL A N 1
ATOM 626 C CA . VAL A 1 78 ? -2.345 -4.761 -7.332 1.00 95.38 78 VAL A CA 1
ATOM 627 C C . VAL A 1 78 ? -3.107 -6.090 -7.387 1.00 95.38 78 VAL A C 1
ATOM 629 O O . VAL A 1 78 ? -2.681 -7.084 -6.794 1.00 95.38 78 VAL A O 1
ATOM 632 N N . MET A 1 79 ? -4.193 -6.149 -8.160 1.00 96.25 79 MET A N 1
ATOM 633 C CA . MET A 1 79 ? -4.963 -7.375 -8.374 1.00 96.25 79 MET A CA 1
ATOM 634 C C . MET A 1 79 ? -4.144 -8.437 -9.125 1.00 96.25 79 MET A C 1
ATOM 636 O O . MET A 1 79 ? -4.249 -9.626 -8.833 1.00 96.25 79 MET A O 1
ATOM 640 N N . ALA A 1 80 ? -3.289 -8.048 -10.074 1.00 94.38 80 ALA A N 1
ATOM 641 C CA . ALA A 1 80 ? -2.390 -8.973 -10.757 1.00 94.38 80 ALA A CA 1
ATOM 642 C C . ALA A 1 80 ? -1.363 -9.591 -9.807 1.00 94.38 80 ALA A C 1
ATOM 644 O O . ALA A 1 80 ? -1.181 -10.807 -9.836 1.00 94.38 80 ALA A O 1
ATOM 645 N N . MET A 1 81 ? -0.750 -8.782 -8.942 1.00 93.00 81 MET A N 1
ATOM 646 C CA . MET A 1 81 ? 0.196 -9.251 -7.932 1.00 93.00 81 MET A CA 1
ATOM 647 C C . MET A 1 81 ? -0.466 -10.247 -6.972 1.00 93.00 81 MET A C 1
ATOM 649 O O . MET A 1 81 ? 0.085 -11.320 -6.716 1.00 93.00 81 MET A O 1
ATOM 653 N N . GLN A 1 82 ? -1.670 -9.926 -6.479 1.00 94.94 82 GLN A N 1
ATOM 654 C CA . GLN A 1 82 ? -2.341 -10.761 -5.483 1.00 94.94 82 GLN A CA 1
ATOM 655 C C . GLN A 1 82 ? -2.823 -12.099 -6.037 1.00 94.94 82 GLN A C 1
ATOM 657 O O . GLN A 1 82 ? -2.901 -13.052 -5.270 1.00 94.94 82 GLN A O 1
ATOM 662 N N . ARG A 1 83 ? -3.133 -12.198 -7.340 1.00 94.50 83 ARG A N 1
ATOM 663 C CA . ARG A 1 83 ? -3.704 -13.413 -7.958 1.00 94.50 83 ARG A CA 1
ATOM 664 C C . ARG A 1 83 ? -2.905 -14.683 -7.665 1.00 94.50 83 ARG A C 1
ATOM 666 O O . ARG A 1 83 ? -3.489 -15.754 -7.579 1.00 94.50 83 ARG A O 1
ATOM 673 N N . THR A 1 84 ? -1.589 -14.567 -7.497 1.00 90.50 84 THR A N 1
ATOM 674 C CA . THR A 1 84 ? -0.712 -15.704 -7.170 1.00 90.50 84 THR A CA 1
ATOM 675 C C . THR A 1 84 ? -0.868 -16.213 -5.735 1.00 90.50 84 THR A C 1
ATOM 677 O O . THR A 1 84 ? -0.633 -17.390 -5.485 1.00 90.50 84 THR A O 1
ATOM 680 N N . ARG A 1 85 ? -1.253 -15.342 -4.794 1.00 92.81 85 ARG A N 1
ATOM 681 C CA . ARG A 1 85 ? -1.346 -15.646 -3.356 1.00 92.81 85 ARG A CA 1
ATOM 682 C C . ARG A 1 85 ? -2.786 -15.791 -2.867 1.00 92.81 85 ARG A C 1
ATOM 684 O O . ARG A 1 85 ? -3.046 -16.614 -2.002 1.00 92.81 85 ARG A O 1
ATOM 691 N N . PHE A 1 86 ? -3.692 -14.991 -3.421 1.00 95.00 86 PHE A N 1
ATOM 692 C CA . PHE A 1 86 ? -5.100 -14.885 -3.038 1.00 95.00 86 PHE A CA 1
ATOM 693 C C . PHE A 1 86 ? -5.994 -14.868 -4.293 1.00 95.00 86 PHE A C 1
ATOM 695 O O . PHE A 1 86 ? -6.629 -13.847 -4.588 1.00 95.00 86 PHE A O 1
ATOM 702 N N . PRO A 1 87 ? -6.001 -15.949 -5.100 1.00 94.69 87 PRO A N 1
ATOM 703 C CA . PRO A 1 87 ? -6.753 -16.016 -6.358 1.00 94.69 87 PRO A CA 1
ATOM 704 C C . PRO A 1 87 ? -8.269 -15.837 -6.183 1.00 94.69 87 PRO A C 1
ATOM 706 O O . PRO A 1 87 ? -8.952 -15.392 -7.103 1.00 94.69 87 PRO A O 1
ATOM 709 N N . GLU A 1 88 ? -8.803 -16.166 -5.009 1.00 95.81 88 GLU A N 1
ATOM 710 C CA . GLU A 1 88 ? -10.221 -16.079 -4.663 1.00 95.81 88 GLU A CA 1
ATOM 711 C C . GLU A 1 88 ? -10.687 -14.664 -4.287 1.00 95.81 88 GLU A C 1
ATOM 713 O O . GLU A 1 88 ? -11.888 -14.369 -4.336 1.00 95.81 88 GLU A O 1
ATOM 718 N N . LYS A 1 89 ? -9.762 -13.767 -3.917 1.00 94.19 89 LYS A N 1
ATOM 719 C CA . LYS A 1 89 ? -10.109 -12.406 -3.496 1.00 94.19 89 LYS A CA 1
ATOM 720 C C . LYS A 1 89 ? -10.539 -11.561 -4.693 1.00 94.19 89 LYS A C 1
ATOM 722 O O . LYS A 1 89 ? -9.762 -11.273 -5.600 1.00 94.19 89 LYS A O 1
ATOM 727 N N . ARG A 1 90 ? -11.791 -11.097 -4.641 1.00 95.56 90 ARG A N 1
ATOM 728 C CA . ARG A 1 90 ? -12.395 -10.193 -5.639 1.00 95.56 90 ARG A CA 1
ATOM 729 C C . ARG A 1 90 ? -12.046 -8.719 -5.430 1.00 95.56 90 ARG A C 1
ATOM 731 O O . ARG A 1 90 ? -12.260 -7.917 -6.329 1.00 95.56 90 ARG A O 1
ATOM 738 N N . LEU A 1 91 ? -11.530 -8.377 -4.2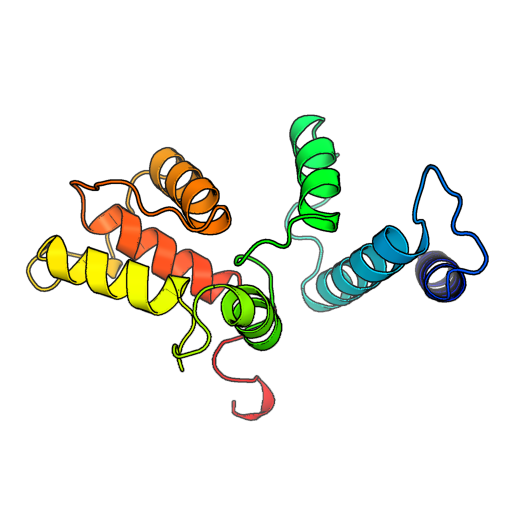53 1.00 97.00 91 LEU A N 1
ATOM 739 C CA . LEU A 1 91 ? -11.073 -7.039 -3.888 1.00 97.00 91 LEU A CA 1
ATOM 740 C C . LEU A 1 91 ? -9.569 -7.071 -3.578 1.00 97.00 91 LEU A C 1
ATOM 742 O O . LEU A 1 91 ? -9.055 -8.143 -3.234 1.00 97.00 91 LEU A O 1
ATOM 746 N N . PRO A 1 92 ? -8.865 -5.928 -3.664 1.00 97.38 92 PRO A N 1
ATOM 747 C CA . PRO A 1 92 ? -7.461 -5.840 -3.287 1.00 97.38 92 PRO A CA 1
ATOM 748 C C . PRO A 1 92 ? -7.235 -6.307 -1.845 1.00 97.38 92 PRO A C 1
ATOM 750 O O . PRO A 1 92 ? -7.895 -5.833 -0.919 1.00 97.38 92 PRO A O 1
ATOM 753 N N . TRP A 1 93 ? -6.277 -7.211 -1.646 1.00 97.75 93 TRP A N 1
ATOM 754 C CA . TRP A 1 93 ? -5.927 -7.787 -0.349 1.00 97.75 93 TRP A CA 1
ATOM 755 C C . TRP A 1 93 ? -5.672 -6.682 0.670 1.00 97.75 93 TRP A C 1
ATOM 757 O O . TRP A 1 93 ? -6.373 -6.618 1.675 1.00 97.75 93 TRP A O 1
ATOM 767 N N . ILE A 1 94 ? -4.780 -5.744 0.339 1.00 97.75 94 ILE A N 1
ATOM 768 C CA . ILE A 1 94 ? -4.411 -4.614 1.198 1.00 97.75 94 ILE A CA 1
ATOM 769 C C . ILE A 1 94 ? -5.623 -3.787 1.644 1.00 97.75 94 ILE A C 1
ATOM 771 O O . ILE A 1 94 ? -5.695 -3.370 2.796 1.00 97.75 94 ILE A O 1
ATOM 775 N N . GLN A 1 95 ? -6.611 -3.604 0.767 1.00 97.94 95 GLN A N 1
ATOM 776 C CA . GLN A 1 95 ? -7.824 -2.859 1.080 1.00 97.94 95 GLN A CA 1
ATOM 777 C C . GLN A 1 95 ? -8.675 -3.602 2.112 1.00 97.94 95 GLN A C 1
ATOM 779 O O . GLN A 1 95 ? -9.046 -3.019 3.134 1.00 97.94 95 GLN A O 1
ATOM 784 N N . THR A 1 96 ? -8.965 -4.883 1.854 1.00 97.75 96 THR A N 1
ATOM 785 C CA . THR A 1 96 ? -9.798 -5.706 2.746 1.00 97.75 96 THR A CA 1
ATOM 786 C C . THR A 1 96 ? -9.119 -5.914 4.092 1.00 97.75 96 THR A C 1
ATOM 788 O O . THR A 1 96 ? -9.719 -5.652 5.125 1.00 97.75 96 THR A O 1
ATOM 791 N N . THR A 1 97 ? -7.832 -6.253 4.080 1.00 98.12 97 THR A N 1
ATOM 792 C CA . THR A 1 97 ? -7.026 -6.520 5.268 1.00 98.12 97 THR A CA 1
ATOM 793 C C . THR A 1 97 ? -6.903 -5.299 6.176 1.00 98.12 97 THR A C 1
ATOM 795 O O . THR A 1 97 ? -7.109 -5.419 7.379 1.00 98.12 97 THR A O 1
ATOM 798 N N . LEU A 1 98 ? -6.626 -4.107 5.633 1.00 98.44 98 LEU A N 1
ATOM 799 C CA . LEU A 1 98 ? -6.563 -2.896 6.460 1.00 98.44 98 LEU A CA 1
ATOM 800 C C . LEU A 1 98 ? -7.940 -2.508 7.010 1.00 98.44 98 LEU A C 1
ATOM 802 O O . LEU A 1 98 ? -8.035 -2.052 8.146 1.00 98.44 98 LEU A O 1
ATOM 806 N N . SER A 1 99 ? -9.005 -2.714 6.232 1.00 98.25 99 SER A N 1
ATOM 807 C CA . SER A 1 99 ? -10.380 -2.438 6.671 1.00 98.25 99 SER A CA 1
ATOM 808 C C . SER A 1 99 ? -10.814 -3.383 7.798 1.00 98.25 99 SER A C 1
ATOM 810 O O . SER A 1 99 ? -11.386 -2.942 8.793 1.00 98.25 99 SER A O 1
ATOM 812 N N . GLU A 1 100 ? -10.503 -4.673 7.668 1.00 98.19 100 GLU A N 1
ATOM 813 C CA . GLU A 1 100 ? -10.724 -5.694 8.696 1.00 98.19 100 GLU A CA 1
ATOM 814 C C . GLU A 1 100 ? -9.929 -5.383 9.970 1.00 98.19 100 GLU A C 1
ATOM 816 O O . GLU A 1 100 ? -10.487 -5.468 11.063 1.00 98.19 100 GLU A O 1
ATOM 821 N N . GLU A 1 101 ? -8.671 -4.944 9.854 1.00 98.38 101 GLU A N 1
ATOM 822 C CA . GLU A 1 101 ? -7.853 -4.590 11.021 1.00 98.38 101 GLU A CA 1
ATOM 823 C C . GLU A 1 101 ? -8.390 -3.344 11.742 1.00 98.38 101 GLU A C 1
ATOM 825 O O . GLU A 1 101 ? -8.464 -3.332 12.969 1.00 98.38 101 GLU A O 1
ATOM 830 N N . VAL A 1 102 ? -8.864 -2.326 11.007 1.00 98.50 102 VAL A N 1
ATOM 831 C CA . VAL A 1 102 ? -9.562 -1.174 11.610 1.00 98.50 102 VAL A CA 1
ATOM 832 C C . VAL A 1 102 ? -10.775 -1.639 12.419 1.00 98.50 102 VAL A C 1
ATOM 834 O O . VAL A 1 102 ? -10.967 -1.195 13.550 1.00 98.50 102 VAL A O 1
ATOM 837 N N . LEU A 1 103 ? -11.595 -2.540 11.870 1.00 98.31 103 LEU A N 1
ATOM 838 C CA . LEU A 1 103 ? -12.775 -3.063 12.565 1.00 98.31 103 LEU A CA 1
ATOM 839 C C . LEU A 1 103 ? -12.405 -3.900 13.794 1.00 98.31 103 LEU A C 1
ATOM 841 O O . LEU A 1 103 ? -13.009 -3.729 14.854 1.00 98.31 103 LEU A O 1
ATOM 845 N N . LYS A 1 104 ? -11.397 -4.765 13.670 1.00 98.12 104 LYS A N 1
ATOM 846 C CA . LYS A 1 104 ? -10.881 -5.610 14.753 1.00 98.12 104 LYS A CA 1
ATOM 847 C C . LYS A 1 104 ? -10.350 -4.786 15.927 1.00 98.12 104 LYS A C 1
ATOM 849 O O . LYS A 1 104 ? -10.567 -5.164 17.074 1.00 98.12 104 LYS A O 1
ATOM 854 N N . LEU A 1 105 ? -9.739 -3.632 15.654 1.00 98.12 105 LEU A N 1
ATOM 855 C CA . LEU A 1 105 ? -9.278 -2.670 16.663 1.00 98.12 105 LEU A CA 1
ATOM 856 C C . LEU A 1 105 ? -10.386 -1.718 17.142 1.00 98.12 105 LEU A C 1
ATOM 858 O O . LEU A 1 105 ? -10.108 -0.643 17.669 1.00 98.12 105 LEU A O 1
ATOM 862 N N . ASN A 1 106 ? -11.655 -2.100 16.960 1.00 97.62 106 ASN A N 1
ATOM 863 C CA . ASN A 1 106 ? -12.830 -1.343 17.386 1.00 97.62 106 ASN A CA 1
ATOM 864 C C . ASN A 1 106 ? -12.920 0.065 16.757 1.00 97.62 106 ASN A C 1
ATOM 866 O O . ASN A 1 106 ? -13.540 0.969 17.318 1.00 97.62 106 ASN A O 1
ATOM 870 N N . GLY A 1 107 ? -12.373 0.233 15.546 1.00 97.81 107 GLY A N 1
ATOM 871 C CA . GLY A 1 107 ? -12.317 1.498 14.810 1.00 97.81 107 GLY A CA 1
ATOM 872 C C . GLY A 1 107 ? -13.672 2.176 14.596 1.00 97.81 107 GLY A C 1
ATOM 873 O O . GLY A 1 107 ? -13.737 3.396 14.508 1.00 97.81 107 GLY A O 1
ATOM 874 N N . ALA A 1 108 ? -14.772 1.414 14.591 1.00 97.00 108 ALA A N 1
ATOM 875 C CA . ALA A 1 108 ? -16.133 1.955 14.517 1.00 97.00 108 ALA A CA 1
ATOM 876 C C . ALA A 1 108 ? -16.525 2.813 15.737 1.00 97.00 108 ALA A C 1
ATOM 878 O O . ALA A 1 108 ? -17.432 3.637 15.638 1.00 97.00 108 ALA A O 1
ATOM 879 N N . LYS A 1 109 ? -15.862 2.615 16.883 1.00 97.88 109 LYS A N 1
ATOM 880 C CA . LYS A 1 109 ? -16.064 3.383 18.123 1.00 97.88 109 LYS A CA 1
ATOM 881 C C . LYS A 1 109 ? -14.857 4.257 18.478 1.00 97.88 109 LYS A C 1
ATOM 883 O O . LYS A 1 109 ? -14.936 5.021 19.435 1.00 97.88 109 LYS A O 1
ATOM 888 N N . THR A 1 110 ? -13.758 4.152 17.733 1.00 98.06 110 THR A N 1
ATOM 889 C CA . THR A 1 110 ? -12.552 4.956 17.945 1.00 98.06 110 THR A CA 1
ATOM 890 C C . THR A 1 110 ? -12.801 6.403 17.530 1.00 98.06 110 THR A C 1
ATOM 892 O O . THR A 1 110 ? -13.200 6.688 16.396 1.00 98.06 110 THR A O 1
ATOM 895 N N . GLU A 1 111 ? -12.548 7.336 18.448 1.00 97.94 111 GLU A N 1
ATOM 896 C CA . GLU A 1 111 ? -12.740 8.761 18.201 1.00 97.94 111 GLU A CA 1
ATOM 897 C C . GLU A 1 111 ? -11.895 9.224 17.010 1.00 97.94 111 GLU A C 1
ATOM 899 O O . GLU A 1 111 ? -10.675 9.120 17.004 1.00 97.94 111 GLU A O 1
ATOM 904 N N . GLY A 1 112 ? -12.542 9.763 15.976 1.00 98.06 112 GLY A N 1
ATOM 905 C CA . GLY A 1 112 ? -11.825 10.326 14.836 1.00 98.06 112 GLY A CA 1
ATOM 906 C C . GLY A 1 112 ? -10.996 9.310 14.042 1.00 98.06 112 GLY A C 1
ATOM 907 O O . GLY A 1 112 ? -9.982 9.710 13.481 1.00 98.06 112 GLY A O 1
ATOM 908 N N . ILE A 1 113 ? -11.421 8.046 13.932 1.00 97.69 113 ILE A N 1
ATOM 909 C CA . ILE A 1 113 ? -10.703 6.944 13.252 1.00 97.69 113 ILE A CA 1
ATOM 910 C C . ILE A 1 113 ? -10.098 7.285 11.871 1.00 97.69 113 ILE A C 1
ATOM 912 O O . ILE A 1 113 ? -9.003 6.841 11.549 1.00 97.69 113 ILE A O 1
ATOM 916 N N . PHE A 1 114 ? -10.734 8.148 11.074 1.00 97.94 114 PHE A N 1
ATOM 917 C CA . PHE A 1 114 ? -10.192 8.632 9.792 1.00 97.94 114 PHE A CA 1
ATOM 918 C C . PHE A 1 114 ? -9.803 10.118 9.791 1.00 97.94 114 PHE A C 1
ATOM 920 O O . PHE A 1 114 ? -9.381 10.643 8.759 1.00 97.94 114 PHE A O 1
ATOM 927 N N . ARG A 1 115 ? -9.902 10.800 10.933 1.00 97.81 115 ARG A N 1
ATOM 928 C CA . ARG A 1 115 ? -9.573 12.222 11.115 1.00 97.81 115 ARG A CA 1
ATOM 929 C C . ARG A 1 115 ? -8.239 12.412 11.838 1.00 97.81 115 ARG A C 1
ATOM 931 O O . ARG A 1 115 ? -7.435 13.224 11.394 1.00 97.81 115 ARG A O 1
ATOM 938 N N . VAL A 1 116 ? -7.999 11.653 12.904 1.00 97.88 116 VAL A N 1
ATOM 939 C CA . VAL A 1 116 ? -6.738 11.642 13.653 1.00 97.88 116 VAL A CA 1
ATOM 940 C C . VAL A 1 116 ? -5.723 10.785 12.888 1.00 97.88 116 VAL A C 1
ATOM 942 O O . VAL A 1 116 ? -6.059 9.661 12.502 1.00 97.88 116 VAL A O 1
ATOM 945 N N . PRO A 1 117 ? -4.518 11.304 12.586 1.00 96.81 117 PRO A N 1
ATOM 946 C CA . PRO A 1 117 ? -3.486 10.511 11.940 1.00 96.81 117 PRO A CA 1
ATOM 947 C C . PRO A 1 117 ? -2.803 9.594 12.958 1.00 96.81 117 PRO A C 1
ATOM 949 O O . PRO A 1 117 ? -2.396 10.047 14.023 1.00 96.81 117 PRO A O 1
ATOM 952 N N . GLY A 1 118 ? -2.622 8.324 12.598 1.00 96.81 118 GLY A N 1
ATOM 953 C CA . GLY A 1 118 ? -1.620 7.479 13.245 1.00 96.81 118 GLY A CA 1
ATOM 954 C C . GLY A 1 118 ? -0.196 8.014 13.038 1.00 96.81 118 GLY A C 1
ATOM 955 O O . GLY A 1 118 ? 0.053 8.784 12.102 1.00 96.81 118 GLY A O 1
ATOM 956 N N . ASP A 1 119 ? 0.724 7.587 13.903 1.00 96.56 119 ASP A N 1
ATOM 957 C CA . ASP A 1 119 ? 2.136 7.978 13.862 1.00 96.56 119 ASP A CA 1
ATOM 958 C C . ASP A 1 119 ? 2.780 7.702 12.489 1.00 96.56 119 ASP A C 1
ATOM 960 O O . ASP A 1 119 ? 2.619 6.625 11.911 1.00 96.56 119 ASP A O 1
ATOM 964 N N . LEU A 1 120 ? 3.501 8.690 11.950 1.00 93.19 120 LEU A N 1
ATOM 965 C CA . LEU A 1 120 ? 3.992 8.659 10.569 1.00 93.19 120 LEU A CA 1
ATOM 966 C C . LEU A 1 120 ? 5.019 7.545 10.346 1.00 93.19 120 LEU A C 1
ATOM 968 O O . LEU A 1 120 ? 4.944 6.839 9.337 1.00 93.19 120 LEU A O 1
ATOM 972 N N . ASP A 1 121 ? 5.960 7.381 11.272 1.00 94.50 121 ASP A N 1
ATOM 973 C CA . ASP A 1 121 ? 7.013 6.373 11.158 1.00 94.50 121 ASP A CA 1
ATOM 974 C C . ASP A 1 121 ? 6.419 4.968 11.268 1.00 94.50 121 ASP A C 1
ATOM 976 O O . ASP A 1 121 ? 6.733 4.088 10.462 1.00 94.50 121 ASP A O 1
ATOM 980 N N . SER A 1 122 ? 5.458 4.787 12.172 1.00 96.62 122 SER A N 1
ATOM 981 C CA . SER A 1 122 ? 4.700 3.545 12.325 1.00 96.62 122 SER A CA 1
ATOM 982 C C . SER A 1 122 ? 3.852 3.218 11.088 1.00 96.62 122 SER A C 1
ATOM 984 O O . SER A 1 122 ? 3.828 2.070 10.641 1.00 96.62 122 SER A O 1
ATOM 986 N N . VAL A 1 123 ? 3.202 4.212 10.470 1.00 97.25 123 VAL A N 1
ATOM 987 C CA . VAL A 1 123 ? 2.460 4.041 9.205 1.00 97.25 123 VAL A CA 1
ATOM 988 C C . VAL A 1 123 ? 3.404 3.644 8.065 1.00 97.25 123 VAL A C 1
ATOM 990 O O . VAL A 1 123 ? 3.073 2.756 7.275 1.00 97.25 123 VAL A O 1
ATOM 993 N N . ASN A 1 124 ? 4.590 4.250 7.984 1.00 93.31 124 ASN A N 1
ATOM 994 C CA . ASN A 1 124 ? 5.600 3.897 6.984 1.00 93.31 124 ASN A CA 1
ATOM 995 C C . ASN A 1 124 ? 6.166 2.486 7.212 1.00 93.31 124 ASN A C 1
ATOM 997 O O . ASN A 1 124 ? 6.342 1.732 6.253 1.00 93.31 124 ASN A O 1
ATOM 1001 N N . ALA A 1 125 ? 6.396 2.089 8.463 1.00 94.81 125 ALA A N 1
ATOM 1002 C CA . ALA A 1 125 ? 6.799 0.727 8.798 1.00 94.81 125 ALA A CA 1
ATOM 1003 C C . ALA A 1 125 ? 5.710 -0.291 8.416 1.00 94.81 125 ALA A C 1
ATOM 1005 O O . ALA A 1 125 ? 6.006 -1.319 7.800 1.00 94.81 125 ALA A O 1
ATOM 1006 N N . LEU A 1 126 ? 4.441 0.020 8.705 1.00 97.44 126 LEU A N 1
ATOM 1007 C CA . LEU A 1 126 ? 3.303 -0.818 8.332 1.00 97.44 126 LEU A CA 1
ATOM 1008 C C . LEU A 1 126 ? 3.168 -0.946 6.809 1.00 97.44 126 LEU A C 1
ATOM 1010 O O . LEU A 1 126 ? 2.946 -2.047 6.313 1.00 97.44 126 LEU A O 1
ATOM 1014 N N . LYS A 1 127 ? 3.388 0.139 6.054 1.00 95.62 127 LYS A N 1
ATOM 1015 C CA . LYS A 1 127 ? 3.437 0.125 4.583 1.00 95.62 127 LYS A CA 1
ATOM 1016 C C . LYS A 1 127 ? 4.439 -0.904 4.052 1.00 95.62 127 LYS A C 1
ATOM 1018 O O . LYS A 1 127 ? 4.075 -1.728 3.214 1.00 95.62 127 LYS A O 1
ATOM 1023 N N . VAL A 1 128 ? 5.670 -0.892 4.570 1.00 92.75 128 VAL A N 1
ATOM 1024 C CA . VAL A 1 128 ? 6.724 -1.845 4.172 1.00 92.75 128 VAL A CA 1
ATOM 1025 C C . VAL A 1 128 ? 6.312 -3.287 4.478 1.00 92.75 128 VAL A C 1
ATOM 1027 O O . VAL A 1 128 ? 6.539 -4.179 3.661 1.00 92.75 128 VAL A O 1
ATOM 1030 N N . LYS A 1 129 ? 5.669 -3.528 5.627 1.00 94.75 129 LYS A N 1
ATOM 1031 C CA . LYS A 1 129 ? 5.141 -4.854 5.983 1.00 94.75 129 LYS A CA 1
ATOM 1032 C C . LYS A 1 129 ? 4.023 -5.301 5.046 1.00 94.75 129 LYS A C 1
ATOM 1034 O O . LYS A 1 129 ? 4.067 -6.432 4.561 1.00 94.75 129 LYS A O 1
ATOM 1039 N N . CYS A 1 130 ? 3.081 -4.416 4.726 1.00 95.50 130 CYS A N 1
ATOM 1040 C CA . CYS A 1 130 ? 2.014 -4.723 3.783 1.00 95.50 130 CYS A CA 1
ATOM 1041 C C . CYS A 1 130 ? 2.573 -5.087 2.407 1.00 95.50 130 CYS A C 1
ATOM 1043 O O . CYS A 1 130 ? 2.147 -6.100 1.872 1.00 95.50 130 CYS A O 1
ATOM 1045 N N . ASP A 1 131 ? 3.565 -4.366 1.873 1.00 93.12 131 ASP A N 1
ATOM 1046 C CA . ASP A 1 131 ? 4.219 -4.713 0.594 1.00 93.12 131 ASP A CA 1
ATOM 1047 C C . ASP A 1 131 ? 4.860 -6.115 0.589 1.00 93.12 131 ASP A C 1
ATOM 1049 O O . ASP A 1 131 ? 4.981 -6.753 -0.457 1.00 93.12 131 ASP A O 1
ATOM 1053 N N . GLN A 1 132 ? 5.216 -6.640 1.763 1.00 92.00 132 GLN A N 1
ATOM 1054 C CA . GLN A 1 132 ? 5.707 -8.010 1.952 1.00 92.00 132 GLN A CA 1
ATOM 1055 C C . GLN A 1 132 ? 4.581 -9.030 2.190 1.00 92.00 132 GLN A C 1
ATOM 1057 O O . GLN A 1 132 ? 4.857 -10.204 2.447 1.00 92.00 132 GLN A O 1
ATOM 1062 N N . TRP A 1 133 ? 3.320 -8.609 2.063 1.00 94.62 133 TRP A N 1
ATOM 1063 C CA . TRP A 1 133 ? 2.106 -9.375 2.364 1.00 94.62 133 TRP A CA 1
ATOM 1064 C C . TRP A 1 133 ? 1.995 -9.778 3.836 1.00 94.62 133 TRP A C 1
ATOM 1066 O O . TRP A 1 133 ? 1.472 -10.842 4.164 1.00 94.62 133 TRP A O 1
ATOM 1076 N N . GLN A 1 134 ? 2.519 -8.936 4.725 1.00 94.75 134 GLN A N 1
ATOM 1077 C CA . GLN A 1 134 ? 2.473 -9.133 6.167 1.00 94.75 134 GLN A CA 1
ATOM 1078 C C . GLN A 1 134 ? 1.590 -8.069 6.812 1.00 94.75 134 GLN A C 1
ATOM 1080 O O . GLN A 1 134 ? 1.669 -6.888 6.473 1.00 94.75 134 GLN A O 1
ATOM 1085 N N . LEU A 1 135 ? 0.790 -8.491 7.788 1.00 94.19 135 LEU A N 1
ATOM 1086 C CA . LEU A 1 135 ? 0.092 -7.597 8.699 1.00 94.19 135 LEU A CA 1
ATOM 1087 C C . LEU A 1 135 ? 0.558 -7.925 10.127 1.00 94.19 135 LEU A C 1
ATOM 1089 O O . LEU A 1 135 ? 0.224 -9.000 10.628 1.00 94.19 135 LEU A O 1
ATOM 1093 N N . PRO A 1 136 ? 1.382 -7.071 10.763 1.00 93.25 136 PRO A N 1
ATOM 1094 C CA . PRO A 1 136 ? 1.764 -7.268 12.156 1.00 93.25 136 PRO A CA 1
ATOM 1095 C C . PRO A 1 136 ? 0.554 -7.061 13.076 1.00 93.25 136 PRO A C 1
ATOM 1097 O O . PRO A 1 136 ? -0.434 -6.446 12.682 1.00 93.25 136 PRO A O 1
ATOM 1100 N N . SER A 1 137 ? 0.644 -7.541 14.318 1.00 93.00 137 SER A N 1
ATOM 1101 C CA . SER A 1 137 ? -0.338 -7.168 15.339 1.00 93.00 137 SER A CA 1
ATOM 1102 C C . SER A 1 137 ? -0.226 -5.674 15.620 1.00 93.00 137 SER A C 1
ATOM 1104 O O . SER A 1 137 ? 0.876 -5.165 15.824 1.00 93.00 137 SER A O 1
ATOM 1106 N N . LEU A 1 138 ? -1.363 -4.990 15.625 1.00 95.44 138 LEU A N 1
ATOM 1107 C CA . LEU A 1 138 ? -1.469 -3.563 15.892 1.00 95.44 138 LEU A CA 1
ATOM 1108 C C . LEU A 1 138 ? -2.298 -3.351 17.159 1.00 95.44 138 LEU A C 1
ATOM 1110 O O . LEU A 1 138 ? -3.120 -4.191 17.515 1.00 95.44 138 LEU A O 1
ATOM 1114 N N . GLU A 1 139 ? -2.077 -2.227 17.830 1.00 94.19 139 GLU A N 1
ATOM 1115 C CA . GLU A 1 139 ? -2.834 -1.830 19.029 1.00 94.19 139 GLU A CA 1
ATOM 1116 C C . GLU A 1 139 ? -3.631 -0.539 18.798 1.00 94.19 139 GLU A C 1
ATOM 1118 O O . GLU A 1 139 ? -4.636 -0.294 19.460 1.00 94.19 139 GLU A O 1
ATOM 1123 N N . ASP A 1 140 ? -3.214 0.263 17.816 1.00 96.19 140 ASP A N 1
ATOM 1124 C CA . ASP A 1 140 ? -3.825 1.538 17.464 1.00 96.19 140 ASP A CA 1
ATOM 1125 C C . ASP A 1 140 ? -4.576 1.437 16.129 1.00 96.19 140 ASP A C 1
ATOM 1127 O O . ASP A 1 140 ? -3.985 1.194 15.073 1.00 96.19 140 ASP A O 1
ATOM 1131 N N . ALA A 1 141 ? -5.890 1.672 16.171 1.00 98.12 141 ALA A N 1
ATOM 1132 C CA . ALA A 1 141 ? -6.763 1.668 15.001 1.00 98.12 141 ALA A CA 1
ATOM 1133 C C . ALA A 1 141 ? -6.457 2.814 14.013 1.00 98.12 141 ALA A C 1
ATOM 1135 O O . ALA A 1 141 ? -6.771 2.698 12.823 1.00 98.12 141 ALA A O 1
ATOM 1136 N N . HIS A 1 142 ? -5.813 3.900 14.460 1.00 98.50 142 HIS A N 1
ATOM 1137 C CA . HIS A 1 142 ? -5.410 5.004 13.589 1.00 98.50 142 HIS A CA 1
ATOM 1138 C C . HIS A 1 142 ? -4.298 4.612 12.613 1.00 98.50 142 HIS A C 1
ATOM 1140 O O . HIS A 1 142 ? -4.227 5.191 11.528 1.00 98.50 142 HIS A O 1
ATOM 1146 N N . LEU A 1 143 ? -3.466 3.613 12.934 1.00 98.44 143 LEU A N 1
ATOM 1147 C CA . LEU A 1 143 ? -2.410 3.128 12.039 1.00 98.44 143 LEU A CA 1
ATOM 1148 C C . LEU A 1 143 ? -2.968 2.496 10.748 1.00 98.44 143 LEU A C 1
ATOM 1150 O O . LEU A 1 143 ? -2.685 3.031 9.667 1.00 98.44 143 LEU A O 1
ATOM 1154 N N . PRO A 1 144 ? -3.787 1.421 10.791 1.00 98.50 144 PRO A N 1
ATOM 1155 C CA . PRO A 1 144 ? -4.340 0.835 9.575 1.00 98.50 144 PRO A CA 1
ATOM 1156 C C . PRO A 1 144 ? -5.318 1.792 8.876 1.00 98.50 144 PRO A C 1
ATOM 1158 O O . PRO A 1 144 ? -5.372 1.802 7.648 1.00 98.50 144 PRO A O 1
ATOM 1161 N N . ALA A 1 145 ? -6.017 2.668 9.610 1.00 98.62 145 ALA A N 1
ATOM 1162 C CA . ALA A 1 145 ? -6.885 3.688 9.018 1.00 98.62 145 ALA A CA 1
ATOM 1163 C C . ALA A 1 145 ? -6.102 4.758 8.232 1.00 98.62 145 ALA A C 1
ATOM 1165 O O . ALA A 1 145 ? -6.472 5.111 7.105 1.00 98.62 145 ALA A O 1
ATOM 1166 N N . SER A 1 146 ? -5.000 5.268 8.793 1.00 98.62 146 SER A N 1
ATOM 1167 C CA . SER A 1 146 ? -4.081 6.175 8.097 1.00 98.62 146 SER A CA 1
ATOM 1168 C C . SER A 1 146 ? -3.483 5.518 6.862 1.00 98.62 146 SER A C 1
ATOM 1170 O O . SER A 1 146 ? -3.464 6.138 5.795 1.00 98.62 146 SER A O 1
ATOM 1172 N N . LEU A 1 147 ? -3.031 4.268 6.987 1.00 98.56 147 LEU A N 1
ATOM 1173 C CA . LEU A 1 147 ? -2.429 3.551 5.872 1.00 98.56 147 LEU A CA 1
ATOM 1174 C C . LEU A 1 147 ? -3.443 3.259 4.761 1.00 98.56 147 LEU A C 1
ATOM 1176 O O . LEU A 1 147 ? -3.115 3.417 3.588 1.00 98.56 147 LEU A O 1
ATOM 1180 N N . LEU A 1 148 ? -4.686 2.915 5.106 1.00 98.56 148 LEU A N 1
ATOM 1181 C CA . LEU A 1 148 ? -5.757 2.692 4.135 1.00 98.56 148 LEU A CA 1
ATOM 1182 C C . LEU A 1 148 ? -6.037 3.959 3.314 1.00 98.56 148 LEU A C 1
ATOM 1184 O O . LEU A 1 148 ? -6.092 3.903 2.085 1.00 98.56 148 LEU A O 1
ATOM 1188 N N . LYS A 1 149 ? -6.137 5.125 3.972 1.00 98.06 149 LYS A N 1
ATOM 1189 C CA . LYS A 1 149 ? -6.263 6.420 3.277 1.00 98.06 149 LYS A CA 1
ATOM 1190 C C . LYS A 1 149 ? -5.053 6.712 2.391 1.00 98.06 149 LYS A C 1
ATOM 1192 O O . LYS A 1 149 ? -5.219 7.195 1.271 1.00 98.06 149 LYS A O 1
ATOM 1197 N N . LEU A 1 150 ? -3.844 6.453 2.896 1.00 96.88 150 LEU A N 1
ATOM 1198 C CA . LEU A 1 150 ? -2.607 6.640 2.140 1.00 96.88 150 LEU A CA 1
ATOM 1199 C C . LEU A 1 150 ? -2.610 5.777 0.875 1.00 96.88 150 LEU A C 1
ATOM 1201 O O . LEU A 1 150 ? -2.291 6.293 -0.190 1.00 96.88 150 LEU A O 1
ATOM 1205 N N . TRP A 1 151 ? -3.009 4.510 0.982 1.00 97.75 151 TRP A N 1
ATOM 1206 C CA . TRP A 1 151 ? -3.048 3.582 -0.142 1.00 97.75 151 TRP A CA 1
ATOM 1207 C C . TRP A 1 151 ? -3.973 4.076 -1.258 1.00 97.75 151 TRP A C 1
ATOM 1209 O O . TRP A 1 151 ? -3.515 4.228 -2.388 1.00 97.75 151 TRP A O 1
ATOM 1219 N N . TYR A 1 152 ? -5.220 4.447 -0.938 1.00 97.19 152 TYR A N 1
ATOM 1220 C CA . TYR A 1 152 ? -6.143 5.016 -1.929 1.00 97.19 152 TYR A CA 1
ATOM 1221 C C . TYR A 1 152 ? -5.605 6.294 -2.579 1.00 97.19 152 TYR A C 1
ATOM 1223 O O . TYR A 1 152 ? -5.737 6.478 -3.786 1.00 97.19 152 TYR A O 1
ATOM 1231 N N . ARG A 1 153 ? -4.977 7.174 -1.790 1.00 94.62 153 ARG A N 1
ATOM 1232 C CA . ARG A 1 153 ? -4.375 8.419 -2.289 1.00 94.62 153 ARG A CA 1
ATOM 1233 C C . ARG A 1 153 ? -3.171 8.169 -3.199 1.00 94.62 153 ARG A C 1
ATOM 1235 O O . ARG A 1 153 ? -2.865 8.998 -4.052 1.00 94.62 153 ARG A O 1
ATOM 1242 N N . GLU A 1 154 ? -2.442 7.082 -2.973 1.00 92.69 154 GLU A N 1
ATOM 1243 C CA . GLU A 1 154 ? -1.234 6.748 -3.723 1.00 92.69 154 GLU A CA 1
ATOM 1244 C C . GLU A 1 154 ? -1.479 5.865 -4.943 1.00 92.69 154 GLU A C 1
ATOM 1246 O O . GLU A 1 154 ? -0.527 5.680 -5.705 1.00 92.69 154 GLU A O 1
ATOM 1251 N N . LEU A 1 155 ? -2.701 5.367 -5.169 1.00 92.94 155 LEU A N 1
ATOM 1252 C CA . LEU A 1 155 ? -3.043 4.656 -6.402 1.00 92.94 155 LEU A CA 1
ATOM 1253 C C . LEU A 1 155 ? -2.559 5.439 -7.631 1.00 92.94 155 LEU A C 1
ATOM 1255 O O . LEU A 1 155 ? -2.538 6.673 -7.652 1.00 92.94 155 LEU A O 1
ATOM 1259 N N . ALA A 1 156 ? -2.082 4.711 -8.641 1.00 88.62 156 ALA A N 1
ATOM 1260 C CA . ALA A 1 156 ? -1.589 5.332 -9.868 1.00 88.62 156 ALA A CA 1
ATOM 1261 C C . ALA A 1 156 ? -2.669 6.150 -10.579 1.00 88.62 156 ALA A C 1
ATOM 1263 O O . ALA A 1 156 ? -2.370 7.221 -11.102 1.00 88.62 156 ALA A O 1
ATOM 1264 N N . GLU A 1 157 ? -3.899 5.660 -10.515 1.00 89.12 157 GLU A N 1
ATOM 1265 C CA . GLU A 1 157 ? -5.102 6.288 -11.033 1.00 89.12 157 GLU A CA 1
ATOM 1266 C C . GLU A 1 157 ? -6.123 6.373 -9.891 1.00 89.12 157 GLU A C 1
ATOM 1268 O O . GLU A 1 157 ? -6.113 5.516 -9.000 1.00 89.12 157 GLU A O 1
ATOM 1273 N N . PRO A 1 158 ? -6.978 7.408 -9.857 1.00 90.38 158 PRO A N 1
ATOM 1274 C CA . PRO A 1 158 ? -8.000 7.509 -8.825 1.00 90.38 158 PRO A CA 1
ATOM 1275 C C . PRO A 1 158 ? -8.923 6.285 -8.857 1.00 90.38 158 PRO A C 1
ATOM 1277 O O . PRO A 1 158 ? -9.252 5.772 -9.922 1.00 90.38 158 PRO A O 1
ATOM 1280 N N . LEU A 1 159 ? -9.377 5.849 -7.675 1.00 92.50 159 LEU A N 1
ATOM 1281 C CA . LEU A 1 159 ? -10.290 4.704 -7.532 1.00 92.50 159 LEU A CA 1
ATOM 1282 C C . LEU A 1 159 ? -11.529 4.832 -8.429 1.00 92.50 159 LEU A C 1
ATOM 1284 O O . LEU A 1 159 ? -11.999 3.842 -8.980 1.00 92.50 159 LEU A O 1
ATOM 1288 N N . ILE A 1 160 ? -12.059 6.050 -8.539 1.00 92.62 160 ILE A N 1
ATOM 1289 C CA . ILE A 1 160 ? -13.092 6.401 -9.506 1.00 92.62 160 ILE A CA 1
ATOM 1290 C C . ILE A 1 160 ? -12.363 7.000 -10.714 1.00 92.62 160 ILE A C 1
ATOM 1292 O O . ILE A 1 160 ? -11.733 8.049 -10.556 1.00 92.62 160 ILE A O 1
ATOM 1296 N N . PRO A 1 161 ? -12.414 6.363 -11.898 1.00 87.56 161 PRO A N 1
ATOM 1297 C CA . PRO A 1 161 ? -11.740 6.881 -13.082 1.00 87.56 161 PRO A CA 1
ATOM 1298 C C . PRO A 1 161 ? -12.196 8.299 -13.436 1.00 87.56 161 PRO A C 1
ATOM 1300 O O . PRO A 1 161 ? -13.375 8.634 -13.324 1.00 87.56 161 PRO A O 1
ATOM 1303 N N . THR A 1 162 ? -11.266 9.129 -13.914 1.00 83.94 162 THR A N 1
ATOM 1304 C CA . THR A 1 162 ? -11.512 10.553 -14.217 1.00 83.94 162 THR A CA 1
ATOM 1305 C C . THR A 1 162 ? -12.610 10.778 -15.252 1.00 83.94 162 THR A C 1
ATOM 1307 O O . THR A 1 162 ? -13.277 11.799 -15.206 1.00 83.94 162 THR A O 1
ATOM 1310 N N . MET A 1 163 ? -12.841 9.811 -16.143 1.00 88.00 163 MET A N 1
ATOM 1311 C CA . MET A 1 163 ? -13.920 9.843 -17.137 1.00 88.00 163 MET A CA 1
ATOM 1312 C C . MET A 1 163 ? -15.340 9.835 -16.544 1.00 88.00 163 MET A C 1
ATOM 1314 O O . MET A 1 163 ? -16.294 10.052 -17.283 1.00 88.00 163 MET A O 1
ATOM 1318 N N . PHE A 1 164 ? -15.488 9.542 -15.249 1.00 88.50 164 PHE A N 1
ATOM 1319 C CA . PHE A 1 164 ? -16.775 9.538 -14.546 1.00 88.50 164 PHE A CA 1
ATOM 1320 C C . PHE A 1 164 ? -17.035 10.805 -13.714 1.00 88.50 164 PHE A C 1
ATOM 132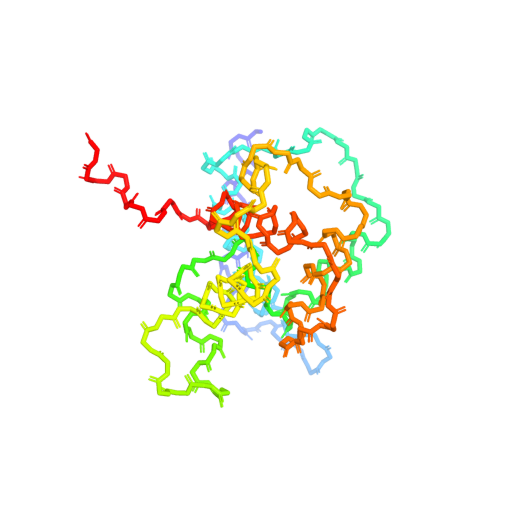2 O O . PHE A 1 164 ? -18.043 10.853 -13.009 1.00 88.50 164 PHE A O 1
ATOM 1329 N N . TYR A 1 165 ? -16.141 11.796 -13.769 1.00 79.06 165 TYR A N 1
ATOM 1330 C CA . TYR A 1 165 ? -16.314 13.116 -13.153 1.00 79.06 165 TYR A CA 1
ATOM 1331 C C . TYR A 1 165 ? -16.740 14.147 -14.198 1.00 79.06 165 TYR A C 1
ATOM 1333 O O . TYR A 1 165 ? -17.570 15.010 -13.839 1.00 79.06 165 TYR A O 1
#

Radius of gyration: 18.47 Å; chains: 1; bounding box: 41×37×47 Å